Protein AF-A0A7C4XF31-F1 (afdb_monomer)

Secondary structure (DSSP, 8-state):
-------------HHHHHHHHHHHHHHHHHHHHHHHHHHSS----PPPPEEE-PPEEETTEEEEEEEEESS-EEGGGEEEEEEETTEE---EEPPPTT-EEEEEEETTEEEEEEEE-SS-SSEE-TT-EEEEE-PPTT-EEEEEEEETTS-EEEEEEEE--

Structure (mmCIF, N/CA/C/O backbone):
data_AF-A0A7C4XF31-F1
#
_entry.id   AF-A0A7C4XF31-F1
#
loop_
_atom_site.group_PDB
_atom_site.id
_atom_site.type_symbol
_atom_site.label_atom_id
_atom_site.label_alt_id
_atom_site.label_comp_id
_atom_site.label_asym_id
_atom_site.label_entity_id
_atom_site.label_seq_id
_atom_site.pdbx_PDB_ins_code
_atom_site.Cartn_x
_atom_site.Cartn_y
_atom_site.Cartn_z
_atom_site.occupancy
_atom_site.B_iso_or_equiv
_atom_site.auth_seq_id
_atom_site.auth_comp_id
_atom_site.auth_asym_id
_atom_site.auth_atom_id
_atom_site.pdbx_PDB_model_num
ATOM 1 N N . MET A 1 1 ? 56.746 5.040 -69.946 1.00 48.66 1 MET A N 1
ATOM 2 C CA . MET A 1 1 ? 57.187 5.364 -68.569 1.00 48.66 1 MET A CA 1
ATOM 3 C C . MET A 1 1 ? 55.941 5.420 -67.699 1.00 48.66 1 MET A C 1
ATOM 5 O O . MET A 1 1 ? 54.988 6.068 -68.107 1.00 48.66 1 MET A O 1
ATOM 9 N N . LYS A 1 2 ? 55.878 4.655 -66.605 1.00 51.78 2 LYS A N 1
ATOM 10 C CA . LYS A 1 2 ? 54.658 4.466 -65.804 1.00 51.78 2 LYS A CA 1
ATOM 11 C C . LYS A 1 2 ? 54.882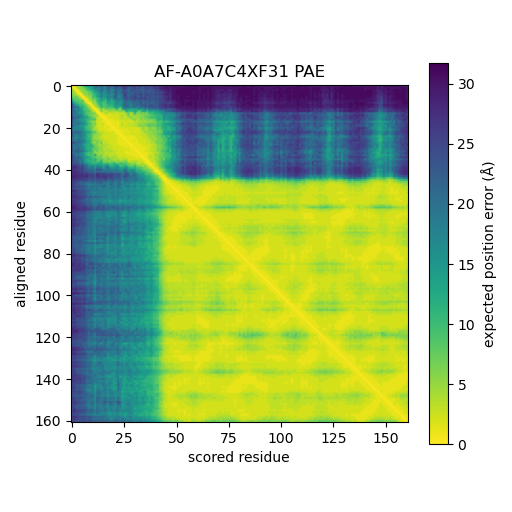 5.099 -64.431 1.00 51.78 2 LYS A C 1
ATOM 13 O O . LYS A 1 2 ? 55.737 4.634 -63.686 1.00 51.78 2 LYS A O 1
ATOM 18 N N . THR A 1 3 ? 54.174 6.190 -64.148 1.00 63.28 3 THR A N 1
ATOM 19 C CA . THR A 1 3 ? 54.272 6.922 -62.879 1.00 63.28 3 THR A CA 1
ATOM 20 C C . THR A 1 3 ? 53.606 6.114 -61.774 1.00 63.28 3 THR A C 1
ATOM 22 O O . THR A 1 3 ? 52.420 5.799 -61.852 1.00 63.28 3 THR A O 1
ATOM 25 N N . ILE A 1 4 ? 54.384 5.769 -60.753 1.00 67.62 4 ILE A N 1
ATOM 26 C CA . ILE A 1 4 ? 53.920 5.087 -59.547 1.00 67.62 4 ILE A CA 1
ATOM 27 C C . ILE A 1 4 ? 53.556 6.182 -58.539 1.00 67.62 4 ILE A C 1
ATOM 29 O O . ILE A 1 4 ? 54.440 6.841 -57.998 1.00 67.62 4 ILE A O 1
ATOM 33 N N . ILE A 1 5 ? 52.262 6.429 -58.331 1.00 67.81 5 ILE A N 1
ATOM 34 C CA . ILE A 1 5 ? 51.779 7.350 -57.294 1.00 67.81 5 ILE A CA 1
ATOM 35 C C . ILE A 1 5 ? 51.879 6.604 -55.958 1.00 67.81 5 ILE A C 1
ATOM 37 O O . ILE A 1 5 ? 51.146 5.640 -55.737 1.00 67.81 5 ILE A O 1
ATOM 41 N N . ARG A 1 6 ? 52.799 7.009 -55.076 1.00 63.38 6 ARG A N 1
ATOM 42 C CA . ARG A 1 6 ? 52.822 6.526 -53.688 1.00 63.38 6 ARG A CA 1
ATOM 43 C C . ARG A 1 6 ? 51.738 7.294 -52.931 1.00 63.38 6 ARG A C 1
ATOM 45 O O . ARG A 1 6 ? 51.781 8.517 -52.886 1.00 63.38 6 ARG A O 1
ATOM 52 N N . LYS A 1 7 ? 50.736 6.585 -52.411 1.00 63.34 7 LYS A N 1
ATOM 53 C CA . LYS A 1 7 ? 49.827 7.130 -51.399 1.00 63.34 7 LYS A CA 1
ATOM 54 C C . LYS A 1 7 ? 50.602 7.135 -50.087 1.00 63.34 7 LYS A C 1
ATOM 56 O O . LYS A 1 7 ? 50.976 6.062 -49.620 1.00 63.34 7 LYS A O 1
ATOM 61 N N . ASP A 1 8 ? 50.862 8.312 -49.539 1.00 60.66 8 ASP A N 1
ATOM 62 C CA . ASP A 1 8 ? 51.367 8.444 -48.178 1.00 60.66 8 ASP A CA 1
ATOM 63 C C . ASP A 1 8 ? 50.252 7.996 -47.223 1.00 60.66 8 ASP A C 1
ATOM 65 O O . ASP A 1 8 ? 49.285 8.713 -46.973 1.00 60.66 8 ASP A O 1
ATOM 69 N N . GLU A 1 9 ? 50.334 6.750 -46.762 1.00 65.44 9 GLU A N 1
ATOM 70 C CA . GLU A 1 9 ? 49.600 6.296 -45.585 1.00 65.44 9 GLU A CA 1
ATOM 71 C C . GLU A 1 9 ? 50.244 7.005 -44.390 1.00 65.44 9 GLU A C 1
ATOM 73 O O . GLU A 1 9 ? 51.333 6.637 -43.945 1.00 65.44 9 GLU A O 1
ATOM 78 N N . GLU A 1 10 ? 49.623 8.093 -43.932 1.00 64.00 10 GLU A N 1
ATOM 79 C CA . GLU A 1 10 ? 50.023 8.792 -42.713 1.00 64.00 10 GLU A CA 1
ATOM 80 C C . GLU A 1 10 ? 49.965 7.790 -41.553 1.00 64.00 10 GLU A C 1
ATOM 82 O O . GLU A 1 10 ? 48.897 7.406 -41.072 1.00 64.00 10 GLU A O 1
ATOM 87 N N . ALA A 1 11 ? 51.134 7.297 -41.145 1.00 62.31 11 ALA A N 1
ATOM 88 C CA . ALA A 1 11 ? 51.254 6.355 -40.051 1.00 62.31 11 ALA A CA 1
ATOM 89 C C . ALA A 1 11 ? 50.830 7.057 -38.759 1.00 62.31 11 ALA A C 1
ATOM 91 O O . ALA A 1 11 ? 51.559 7.880 -38.201 1.00 62.31 11 ALA A O 1
ATOM 92 N N . VAL A 1 12 ? 49.631 6.733 -38.279 1.00 68.06 12 VAL A N 1
ATOM 93 C CA . VAL A 1 12 ? 49.161 7.173 -36.968 1.00 68.06 12 VAL A CA 1
ATOM 94 C C . VAL A 1 12 ? 50.154 6.645 -35.931 1.00 68.06 12 VAL A C 1
ATOM 96 O O . VAL A 1 12 ? 50.384 5.439 -35.845 1.00 68.06 12 VAL A O 1
ATOM 99 N N . SER A 1 13 ? 50.787 7.542 -35.169 1.00 83.19 13 SER A N 1
ATOM 100 C CA . SER A 1 13 ? 51.752 7.154 -34.133 1.00 83.19 13 SER A CA 1
ATOM 101 C C .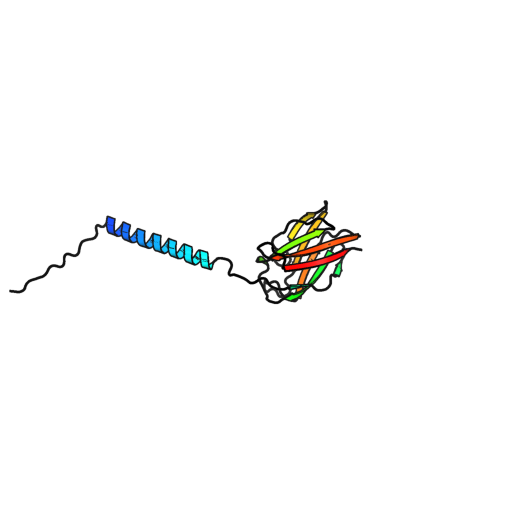 SER A 1 13 ? 51.124 6.121 -33.184 1.00 83.19 13 SER A C 1
ATOM 103 O O . SER A 1 13 ? 49.970 6.316 -32.790 1.00 83.19 13 SER A O 1
ATOM 105 N N . PRO A 1 14 ? 51.849 5.064 -32.760 1.00 83.25 14 PRO A N 1
ATOM 106 C CA . PRO A 1 14 ? 51.315 4.033 -31.866 1.00 83.25 14 PRO A CA 1
ATOM 107 C C . PRO A 1 14 ? 50.649 4.588 -30.599 1.00 83.25 14 PRO A C 1
ATOM 109 O O . PRO A 1 14 ? 49.679 4.023 -30.107 1.00 83.25 14 PRO A O 1
ATOM 112 N N . VAL A 1 15 ? 51.136 5.724 -30.093 1.00 88.50 15 VAL A N 1
ATOM 113 C CA . VAL A 1 15 ? 50.566 6.412 -28.923 1.00 88.50 15 VAL A CA 1
ATOM 114 C C . VAL A 1 15 ? 49.304 7.202 -29.279 1.00 88.50 15 VAL A C 1
ATOM 116 O O . VAL A 1 15 ? 48.358 7.257 -28.501 1.00 88.50 15 VAL A O 1
ATOM 119 N N . ILE A 1 16 ? 49.254 7.811 -30.463 1.00 87.94 16 ILE A N 1
ATOM 120 C CA . ILE A 1 16 ? 48.074 8.566 -30.906 1.00 87.94 16 ILE A CA 1
ATOM 121 C C . ILE A 1 16 ? 46.928 7.597 -31.219 1.00 87.94 16 ILE A C 1
ATOM 123 O O . ILE A 1 16 ? 45.782 7.857 -30.859 1.00 87.94 16 ILE A O 1
ATOM 127 N N . ALA A 1 17 ? 47.240 6.442 -31.809 1.00 86.44 17 ALA A N 1
ATOM 128 C CA . ALA A 1 17 ? 46.265 5.398 -32.097 1.00 86.44 17 ALA A CA 1
ATOM 129 C C . ALA A 1 17 ? 45.559 4.892 -30.827 1.00 86.44 17 ALA A C 1
ATOM 131 O O . ALA A 1 17 ? 44.337 4.733 -30.819 1.00 86.44 17 ALA A O 1
ATOM 132 N N . THR A 1 18 ? 46.300 4.692 -29.732 1.00 90.00 18 THR A N 1
ATOM 133 C CA . THR A 1 18 ? 45.708 4.235 -28.467 1.00 90.00 18 THR A CA 1
ATOM 134 C C . THR A 1 18 ? 44.853 5.310 -27.809 1.00 90.00 18 THR A C 1
ATOM 136 O O . THR A 1 18 ? 43.760 4.999 -27.343 1.00 90.00 18 THR A O 1
ATOM 139 N N . ILE A 1 19 ? 45.279 6.576 -27.831 1.00 89.56 19 ILE A N 1
ATOM 140 C CA . ILE A 1 19 ? 44.473 7.690 -27.307 1.00 89.56 19 ILE A CA 1
ATOM 141 C C . ILE A 1 19 ? 43.148 7.802 -28.068 1.00 89.56 19 ILE A C 1
ATOM 143 O O . ILE A 1 19 ? 42.099 7.927 -27.440 1.00 89.56 19 ILE A O 1
ATOM 147 N N . LEU A 1 20 ? 43.169 7.707 -29.402 1.00 88.00 20 LEU A N 1
ATOM 148 C CA . LEU A 1 20 ? 41.959 7.779 -30.227 1.00 88.00 20 LEU A CA 1
ATOM 149 C C . LEU A 1 20 ? 41.012 6.598 -29.978 1.00 88.00 20 LEU A C 1
ATOM 151 O O . LEU A 1 20 ? 39.805 6.796 -29.838 1.00 88.00 20 LEU A O 1
ATOM 155 N N . MET A 1 21 ? 41.550 5.382 -29.865 1.00 89.31 21 MET A N 1
ATOM 156 C CA . MET A 1 21 ? 40.756 4.192 -29.556 1.00 89.31 21 MET A CA 1
ATOM 157 C C . MET A 1 21 ? 40.082 4.313 -28.185 1.00 89.31 21 MET A C 1
ATOM 159 O O . MET A 1 21 ? 38.873 4.104 -28.061 1.00 89.31 21 MET A O 1
ATOM 163 N N . VAL A 1 22 ? 40.849 4.703 -27.163 1.00 92.31 22 VAL A N 1
ATOM 164 C CA . VAL A 1 22 ? 40.332 4.870 -25.802 1.00 92.31 22 VAL A CA 1
ATOM 165 C C . VAL A 1 22 ? 39.290 5.985 -25.766 1.00 92.31 22 VAL A C 1
ATOM 167 O O . VAL A 1 22 ? 38.204 5.776 -25.232 1.00 92.31 22 VAL A O 1
ATOM 170 N N . ALA A 1 23 ? 39.555 7.126 -26.404 1.00 92.12 23 ALA A N 1
ATOM 171 C CA . ALA A 1 23 ? 38.629 8.252 -26.438 1.00 92.12 23 ALA A CA 1
ATOM 172 C C . ALA A 1 23 ? 37.250 7.864 -26.997 1.00 92.12 23 ALA A C 1
ATOM 174 O O . ALA A 1 23 ? 36.233 8.170 -26.376 1.00 92.12 23 ALA A O 1
ATOM 175 N N . ILE A 1 24 ? 37.200 7.133 -28.116 1.00 91.75 24 ILE A N 1
ATOM 176 C CA . ILE A 1 24 ? 35.926 6.691 -28.703 1.00 91.75 24 ILE A CA 1
ATOM 177 C C . ILE A 1 24 ? 35.201 5.725 -27.761 1.00 91.75 24 ILE A C 1
ATOM 179 O O . ILE A 1 24 ? 34.009 5.893 -27.513 1.00 91.75 24 ILE A O 1
ATOM 183 N N . THR A 1 25 ? 35.902 4.737 -27.198 1.00 94.12 25 THR A N 1
ATOM 184 C CA . THR A 1 25 ? 35.269 3.760 -26.293 1.00 94.12 25 THR A CA 1
ATOM 185 C C . THR A 1 25 ? 34.708 4.398 -25.023 1.00 94.12 25 THR A C 1
ATOM 187 O O . THR A 1 25 ? 33.617 4.027 -24.598 1.00 94.12 25 THR A O 1
ATOM 190 N N . VAL A 1 26 ? 35.391 5.397 -24.454 1.00 92.94 26 VAL A N 1
ATOM 191 C CA . VAL A 1 26 ? 34.913 6.132 -23.274 1.00 92.94 26 VAL A CA 1
ATOM 192 C C . VAL A 1 26 ? 33.651 6.927 -23.603 1.00 92.94 26 VAL A C 1
ATOM 194 O O . VAL A 1 26 ? 32.688 6.888 -22.840 1.00 92.94 26 VAL A O 1
ATOM 197 N N . VAL A 1 27 ? 33.619 7.602 -24.757 1.00 94.06 27 VAL A N 1
ATOM 198 C CA . VAL A 1 27 ? 32.432 8.346 -25.204 1.00 94.06 27 VAL A CA 1
ATOM 199 C C . VAL A 1 27 ? 31.262 7.399 -25.459 1.00 94.06 27 VAL A C 1
ATOM 201 O O . VAL A 1 27 ? 30.165 7.648 -24.967 1.00 94.06 27 VAL A O 1
ATOM 204 N N . LEU A 1 28 ? 31.482 6.290 -26.171 1.00 94.06 28 LEU A N 1
ATOM 205 C CA . LEU A 1 28 ? 30.435 5.300 -26.434 1.00 94.06 28 LEU A CA 1
ATOM 206 C C . LEU A 1 28 ? 29.892 4.690 -25.138 1.00 94.06 28 LEU A C 1
ATOM 208 O O . LEU A 1 28 ? 28.677 4.585 -24.982 1.00 94.06 28 LEU A O 1
ATOM 212 N N . ALA A 1 29 ?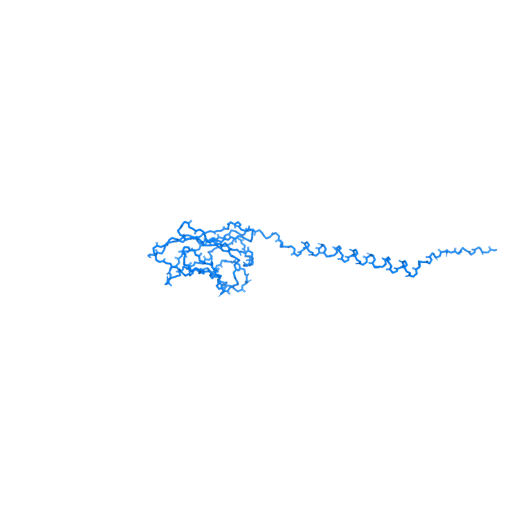 30.766 4.347 -24.189 1.00 92.88 29 ALA A N 1
ATOM 213 C CA . ALA A 1 29 ? 30.357 3.839 -22.884 1.00 92.88 29 ALA A CA 1
ATOM 214 C C . ALA A 1 29 ? 29.532 4.874 -22.099 1.00 92.88 29 ALA A C 1
ATOM 216 O O . ALA A 1 29 ? 28.501 4.524 -21.528 1.00 92.88 29 ALA A O 1
ATOM 217 N N . ALA A 1 30 ? 29.931 6.150 -22.115 1.00 91.12 30 ALA A N 1
ATOM 218 C CA . ALA A 1 30 ? 29.196 7.225 -21.452 1.00 91.12 30 ALA A CA 1
ATOM 219 C C . ALA A 1 30 ? 27.818 7.476 -22.089 1.00 91.12 30 ALA A C 1
ATOM 221 O O . ALA A 1 30 ? 26.823 7.601 -21.378 1.00 91.12 30 ALA A O 1
ATOM 222 N N . VAL A 1 31 ? 27.731 7.505 -23.422 1.00 91.50 31 VAL A N 1
ATOM 223 C CA . VAL A 1 31 ? 26.461 7.690 -24.142 1.00 91.50 31 VAL A CA 1
ATOM 224 C C . VAL A 1 31 ? 25.515 6.520 -23.883 1.00 91.50 31 VAL A C 1
ATOM 226 O O . VAL A 1 31 ? 24.350 6.742 -23.554 1.00 91.50 31 VAL A O 1
ATOM 229 N N . LEU A 1 32 ? 26.014 5.281 -23.961 1.00 86.75 32 LEU A N 1
ATOM 230 C CA . LEU A 1 32 ? 25.226 4.096 -23.622 1.00 86.75 32 LEU A CA 1
ATOM 231 C C . LEU A 1 32 ? 24.754 4.131 -22.166 1.00 86.75 32 LEU A C 1
ATOM 233 O O . LEU A 1 32 ? 23.593 3.826 -21.907 1.00 86.75 32 LEU A O 1
ATOM 237 N N . TYR A 1 33 ? 25.601 4.558 -21.225 1.00 86.06 33 TYR A N 1
ATOM 238 C CA . TYR A 1 33 ? 25.210 4.715 -19.824 1.00 86.06 33 TYR A CA 1
ATOM 239 C C . TYR A 1 33 ? 24.064 5.721 -19.656 1.00 86.06 33 TYR A C 1
ATOM 241 O O . TYR A 1 33 ? 23.099 5.425 -18.955 1.00 86.06 33 TYR A O 1
ATOM 249 N N . VAL A 1 34 ? 24.118 6.876 -20.327 1.00 83.19 34 VAL A N 1
ATOM 250 C CA . VAL A 1 34 ? 23.048 7.890 -20.271 1.00 83.19 34 VAL A CA 1
ATOM 251 C C . VAL A 1 34 ? 21.751 7.368 -20.894 1.00 83.19 34 VAL A C 1
ATOM 253 O O . VAL A 1 34 ? 20.681 7.539 -20.313 1.00 83.19 34 VAL A O 1
ATOM 256 N N . MET A 1 35 ? 21.832 6.683 -22.037 1.00 82.12 35 MET A N 1
ATOM 257 C CA . MET A 1 35 ? 20.659 6.109 -22.706 1.00 82.12 35 MET A CA 1
ATOM 258 C C . MET A 1 35 ? 20.001 5.000 -21.876 1.00 82.12 35 MET A C 1
ATOM 260 O O . MET A 1 35 ? 18.783 4.996 -21.709 1.00 82.12 35 MET A O 1
ATOM 264 N N . VAL A 1 36 ? 20.794 4.086 -21.308 1.00 75.56 36 VAL A N 1
ATOM 265 C CA . VAL A 1 36 ? 20.286 3.008 -20.447 1.00 75.56 36 VAL A CA 1
ATOM 266 C C . VAL A 1 36 ? 19.741 3.575 -19.138 1.00 75.56 36 VAL A C 1
ATOM 268 O O . VAL A 1 36 ? 18.678 3.156 -18.700 1.00 75.56 36 VAL A O 1
ATOM 271 N N . SER A 1 37 ? 20.391 4.578 -18.547 1.00 71.81 37 SER A N 1
ATOM 272 C CA . SER A 1 37 ? 19.890 5.225 -17.325 1.00 71.81 37 SER A CA 1
ATOM 273 C C . SER A 1 37 ? 18.547 5.930 -17.547 1.00 71.81 37 SER A C 1
ATOM 275 O O . SER A 1 37 ? 17.701 5.920 -16.658 1.00 71.81 37 SER A O 1
ATOM 277 N N . GLY A 1 38 ? 18.321 6.496 -18.738 1.00 62.53 38 GLY A N 1
ATOM 278 C CA . GLY A 1 38 ? 17.027 7.063 -19.128 1.00 62.53 38 GLY A CA 1
ATOM 279 C C . GLY A 1 38 ? 15.935 6.009 -19.348 1.00 62.53 38 GLY A C 1
ATOM 280 O O . GLY A 1 38 ? 14.782 6.253 -19.006 1.00 62.53 38 GLY A O 1
ATOM 281 N N . LEU A 1 39 ? 16.293 4.828 -19.864 1.00 60.16 39 LEU A N 1
ATOM 282 C CA . LEU A 1 39 ? 15.369 3.702 -20.063 1.00 60.16 39 LEU A CA 1
ATOM 283 C C . LEU A 1 39 ? 15.036 2.958 -18.758 1.00 60.16 39 LEU A C 1
ATOM 285 O O . LEU A 1 39 ? 13.948 2.408 -18.624 1.00 60.16 39 LEU A O 1
ATOM 289 N N . 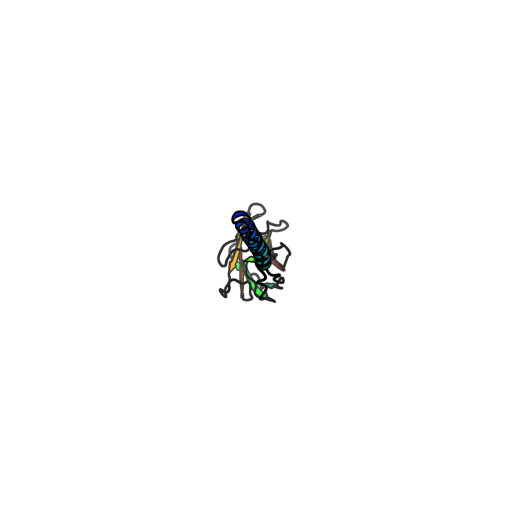LEU A 1 40 ? 15.965 2.946 -17.801 1.00 56.22 40 LEU A N 1
ATOM 290 C CA . LEU A 1 40 ? 15.776 2.386 -16.459 1.00 56.22 40 LEU A CA 1
ATOM 291 C C . LEU A 1 40 ? 15.096 3.364 -15.488 1.00 56.22 40 LEU A C 1
ATOM 293 O O . LEU A 1 40 ? 14.841 3.005 -14.337 1.00 56.22 40 LEU A O 1
ATOM 297 N N . GLY A 1 41 ? 14.792 4.590 -15.927 1.00 55.81 41 GLY A N 1
ATOM 298 C CA . GLY A 1 41 ? 13.876 5.460 -15.199 1.00 55.81 41 GLY A CA 1
ATOM 299 C C . GLY A 1 41 ? 12.511 4.775 -15.082 1.00 55.81 41 GLY A C 1
ATOM 300 O O . GLY A 1 41 ? 12.120 4.069 -16.013 1.00 55.81 41 GLY A O 1
ATOM 301 N N . PRO A 1 42 ? 11.776 4.932 -13.964 1.00 55.34 42 PRO A N 1
ATOM 302 C CA . PRO A 1 42 ? 10.444 4.360 -13.849 1.00 55.34 42 PRO A CA 1
ATOM 303 C C . PRO A 1 42 ? 9.616 4.884 -15.020 1.00 55.34 42 PRO A C 1
ATOM 305 O O . PRO A 1 42 ? 9.313 6.077 -15.086 1.00 55.34 42 PRO A O 1
ATOM 308 N N . GLY A 1 43 ? 9.305 3.998 -15.974 1.00 56.19 43 GLY A N 1
ATOM 309 C CA . GLY A 1 43 ? 8.382 4.299 -17.057 1.00 56.19 43 GLY A CA 1
ATOM 310 C C . GLY A 1 43 ? 7.151 4.947 -16.444 1.00 56.19 43 GLY A C 1
ATOM 311 O O . GLY A 1 43 ? 6.731 4.537 -15.358 1.00 56.19 43 GLY A O 1
ATOM 312 N N . THR A 1 44 ? 6.646 6.004 -17.082 1.00 56.09 44 THR A N 1
ATOM 313 C CA . THR A 1 44 ? 5.533 6.831 -16.602 1.00 56.09 44 THR A CA 1
ATOM 314 C C . THR A 1 44 ? 4.285 5.970 -16.435 1.00 56.09 44 THR A C 1
ATOM 316 O O . THR A 1 44 ? 3.414 5.921 -17.299 1.00 56.09 44 THR A O 1
ATOM 319 N N . THR A 1 45 ? 4.230 5.234 -15.333 1.00 69.19 45 THR A N 1
ATOM 320 C CA . THR A 1 45 ? 3.103 4.402 -14.969 1.00 69.19 45 THR A CA 1
ATOM 321 C C . THR A 1 45 ? 2.048 5.384 -14.510 1.00 69.19 45 THR A C 1
ATOM 323 O O . THR A 1 45 ? 2.256 6.146 -13.563 1.00 69.19 45 THR A O 1
ATOM 326 N N . THR A 1 46 ? 0.949 5.444 -15.248 1.00 82.62 46 THR A N 1
ATOM 327 C CA . THR A 1 46 ? -0.200 6.265 -14.887 1.00 82.62 46 THR A CA 1
ATOM 328 C C . THR A 1 46 ? -0.764 5.788 -13.555 1.00 82.62 46 THR A C 1
ATOM 330 O O . THR A 1 46 ? -0.773 4.590 -13.267 1.00 82.62 46 THR A O 1
ATOM 333 N N . LYS A 1 47 ? -1.205 6.733 -12.720 1.00 90.94 47 LYS A N 1
ATOM 334 C CA . LYS A 1 47 ? -1.793 6.415 -11.415 1.00 90.94 47 LYS A CA 1
ATOM 335 C C . LYS A 1 47 ? -3.134 5.711 -11.644 1.00 90.94 47 LYS A C 1
ATOM 337 O O . LYS A 1 47 ? -3.976 6.286 -12.336 1.00 90.94 47 LYS A O 1
ATOM 342 N N . PRO A 1 48 ? -3.354 4.516 -11.079 1.00 92.88 48 PRO A N 1
ATOM 343 C CA . PRO A 1 48 ? -4.648 3.863 -11.170 1.00 92.88 48 PRO A CA 1
ATOM 344 C C . PRO A 1 48 ? -5.694 4.588 -10.334 1.00 92.88 48 PRO A C 1
ATOM 346 O O . PRO A 1 48 ? -5.399 5.138 -9.275 1.00 92.88 48 PRO A O 1
ATOM 349 N N . VAL A 1 49 ? -6.942 4.487 -10.773 1.00 94.69 49 VAL A N 1
ATOM 350 C CA . VAL A 1 49 ? -8.122 4.667 -9.930 1.00 94.69 49 VAL A CA 1
ATOM 351 C C . VAL A 1 49 ? -8.412 3.343 -9.226 1.00 94.69 49 VAL A C 1
ATOM 353 O O . VAL A 1 49 ? -8.483 2.309 -9.889 1.00 94.69 49 VAL A O 1
ATOM 356 N N . ILE A 1 50 ? -8.570 3.380 -7.901 1.00 96.69 50 ILE A N 1
ATOM 357 C CA . ILE A 1 50 ? -8.827 2.213 -7.044 1.00 96.69 50 ILE A CA 1
ATOM 358 C C . ILE A 1 50 ? -10.095 2.459 -6.231 1.00 96.69 50 ILE A C 1
ATOM 360 O O . ILE A 1 50 ? -10.285 3.552 -5.699 1.00 96.69 50 ILE A O 1
ATOM 364 N N . THR A 1 51 ? -10.925 1.431 -6.076 1.00 97.19 51 THR A N 1
ATOM 365 C CA . THR A 1 51 ? -12.116 1.458 -5.218 1.00 97.19 51 THR A CA 1
ATOM 366 C C . THR A 1 51 ? -11.973 0.440 -4.093 1.00 97.19 51 THR A C 1
ATOM 368 O O . THR A 1 51 ? -11.704 -0.731 -4.344 1.00 97.19 51 THR A O 1
ATOM 371 N N . PHE A 1 52 ? -12.188 0.860 -2.844 1.00 97.94 52 PHE A N 1
ATOM 372 C CA . PHE A 1 52 ? -12.178 -0.042 -1.689 1.00 97.94 52 PHE A CA 1
ATOM 373 C C . PHE A 1 52 ? -13.573 -0.564 -1.348 1.00 97.94 52 PHE A C 1
ATOM 375 O O . PHE A 1 52 ? -14.551 0.187 -1.331 1.00 97.94 52 PHE A O 1
ATOM 382 N N . GLY A 1 53 ? -13.634 -1.839 -0.975 1.00 97.44 53 GLY A N 1
ATOM 383 C CA . GLY A 1 53 ? -14.823 -2.495 -0.447 1.00 97.44 53 GLY A CA 1
ATOM 384 C C . GLY A 1 53 ? -15.194 -2.050 0.970 1.00 97.44 53 GLY A C 1
ATOM 385 O O . GLY A 1 53 ? -14.695 -1.053 1.507 1.00 97.44 53 GLY A O 1
ATOM 386 N N . ALA A 1 54 ? -16.122 -2.784 1.581 1.00 97.25 54 ALA A N 1
ATOM 387 C CA . ALA A 1 54 ? -16.536 -2.564 2.964 1.00 97.25 54 ALA A CA 1
ATOM 388 C C . ALA A 1 54 ? -15.422 -2.943 3.955 1.00 97.25 54 ALA A C 1
ATOM 390 O O . ALA A 1 54 ? -14.617 -3.834 3.687 1.00 97.25 54 ALA A O 1
ATOM 391 N N . VAL A 1 55 ? -15.397 -2.266 5.106 1.00 98.19 55 VAL A N 1
ATOM 392 C CA . VAL A 1 55 ? -14.470 -2.582 6.199 1.00 98.19 55 VAL A CA 1
ATOM 393 C C . VAL A 1 55 ? -15.100 -3.633 7.101 1.00 98.19 55 VAL A C 1
ATOM 395 O O . VAL A 1 55 ? -16.210 -3.447 7.593 1.00 98.19 55 VAL A O 1
ATOM 398 N N . THR A 1 56 ? -14.366 -4.712 7.343 1.00 97.94 56 THR A N 1
ATOM 399 C CA . THR A 1 56 ? -14.686 -5.729 8.345 1.00 97.94 56 THR A CA 1
ATOM 400 C C . THR A 1 56 ? -13.775 -5.527 9.546 1.00 97.94 56 THR A C 1
ATOM 402 O O . THR A 1 56 ? -12.551 -5.562 9.411 1.00 97.94 56 THR A O 1
ATOM 405 N N . LEU A 1 57 ? -14.364 -5.295 10.718 1.00 97.56 57 LEU A N 1
ATOM 406 C CA . LEU A 1 57 ? -13.621 -5.129 11.964 1.00 97.56 57 LEU A CA 1
ATOM 407 C C . LEU A 1 57 ? -13.406 -6.489 12.636 1.00 97.56 57 LEU A C 1
ATOM 409 O O . LEU A 1 57 ? -14.337 -7.282 12.762 1.00 97.56 57 LEU A O 1
ATOM 413 N N . GLY A 1 58 ? -12.175 -6.738 13.069 1.00 94.06 58 GLY A N 1
ATOM 414 C CA . GLY A 1 58 ? -11.782 -7.858 13.916 1.00 94.06 58 GLY A CA 1
ATOM 415 C C . GLY A 1 58 ? -11.269 -7.375 15.272 1.00 94.06 58 GLY A C 1
ATOM 416 O O . GLY A 1 58 ? -11.338 -6.191 15.607 1.00 94.06 58 GLY A O 1
ATOM 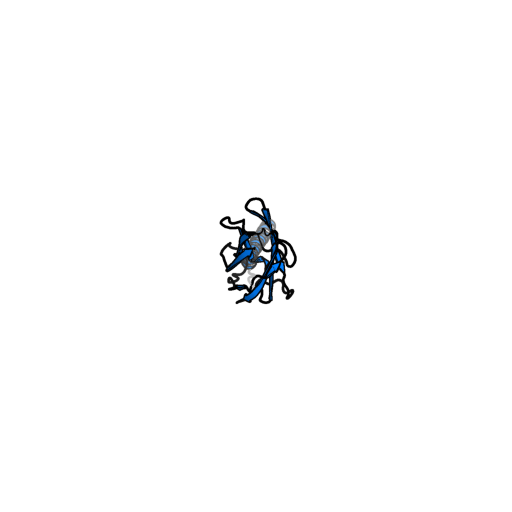417 N N . SER A 1 59 ? -10.719 -8.290 16.068 1.00 92.38 59 SER A N 1
ATOM 418 C CA . SER A 1 59 ? -10.108 -7.968 17.361 1.00 92.38 59 SER A CA 1
ATOM 419 C C . SER A 1 59 ? -8.825 -7.143 17.178 1.00 92.38 59 SER A C 1
ATOM 421 O O . SER A 1 59 ? -7.743 -7.704 17.006 1.00 92.38 59 SER A O 1
ATOM 423 N N . GLY A 1 60 ? -8.949 -5.811 17.194 1.00 94.38 60 GLY A N 1
ATOM 424 C CA . GLY A 1 60 ? -7.829 -4.877 17.012 1.00 94.38 60 GLY A CA 1
ATOM 425 C C . GLY A 1 60 ? -7.364 -4.721 15.559 1.00 94.38 60 GLY A C 1
ATOM 426 O O . GLY A 1 60 ? -6.272 -4.198 15.319 1.00 94.38 60 GLY A O 1
ATOM 427 N N . THR A 1 61 ? -8.170 -5.176 14.592 1.00 97.38 61 THR A N 1
ATOM 428 C CA . THR A 1 61 ? -7.854 -5.120 13.159 1.00 97.38 61 THR A CA 1
ATOM 429 C C . THR A 1 61 ? -9.030 -4.626 12.317 1.00 97.38 61 THR A C 1
ATOM 431 O O . THR A 1 61 ? -10.190 -4.771 12.696 1.00 97.38 61 THR A O 1
ATOM 434 N N . ALA A 1 62 ? -8.738 -4.044 11.157 1.00 98.12 62 ALA A N 1
ATOM 435 C CA . ALA A 1 62 ? -9.716 -3.690 10.134 1.00 98.12 62 ALA A CA 1
ATOM 436 C C . ALA A 1 62 ? -9.235 -4.213 8.785 1.00 98.12 62 ALA A C 1
ATOM 438 O O . ALA A 1 62 ? -8.128 -3.889 8.363 1.00 98.12 62 ALA A O 1
ATOM 439 N N . THR A 1 63 ? -10.068 -5.006 8.116 1.00 98.12 63 THR A N 1
ATOM 440 C CA . THR A 1 63 ? -9.751 -5.615 6.820 1.00 98.12 63 THR A CA 1
ATOM 441 C C . THR A 1 63 ? -10.724 -5.122 5.763 1.00 98.12 63 THR A C 1
ATOM 443 O O . THR A 1 63 ? -11.928 -5.058 6.009 1.00 98.12 63 THR A O 1
ATOM 446 N N . PHE A 1 64 ? -10.222 -4.775 4.584 1.00 98.25 64 PHE A N 1
ATOM 447 C CA . PHE A 1 64 ? -11.041 -4.406 3.433 1.00 98.25 64 PHE A CA 1
ATOM 448 C C . PHE A 1 64 ? -10.350 -4.823 2.136 1.00 98.25 64 PHE A C 1
ATOM 450 O O . PHE A 1 64 ? -9.127 -4.747 2.010 1.00 98.25 64 PHE A O 1
ATOM 457 N N . ALA A 1 65 ? -11.155 -5.257 1.169 1.00 97.69 65 ALA A N 1
ATOM 458 C CA . ALA A 1 65 ? -10.680 -5.641 -0.152 1.00 97.69 65 ALA A CA 1
ATOM 459 C C . ALA A 1 65 ? -10.625 -4.442 -1.106 1.00 97.69 65 ALA A C 1
ATOM 461 O O . ALA A 1 65 ? -11.335 -3.444 -0.934 1.00 97.69 65 ALA A O 1
ATOM 462 N N . ILE A 1 66 ? -9.823 -4.573 -2.151 1.00 97.56 66 ILE A N 1
ATOM 463 C CA . ILE A 1 66 ? -9.888 -3.745 -3.345 1.00 97.56 66 ILE A CA 1
ATOM 464 C C . ILE A 1 66 ? -11.032 -4.283 -4.198 1.00 97.56 66 ILE A C 1
ATOM 466 O O . ILE A 1 66 ? -10.983 -5.408 -4.685 1.00 97.56 66 ILE A O 1
ATOM 470 N N . ALA A 1 67 ? -12.093 -3.493 -4.328 1.00 97.00 67 ALA A N 1
ATOM 471 C CA . ALA A 1 67 ? -13.286 -3.879 -5.069 1.00 97.00 67 ALA A CA 1
ATOM 472 C C . ALA A 1 67 ? -13.074 -3.771 -6.582 1.00 97.00 67 ALA A C 1
ATOM 474 O O . ALA A 1 67 ? -13.579 -4.606 -7.323 1.00 97.00 67 ALA A O 1
ATOM 475 N N . ASP A 1 68 ? -12.348 -2.742 -7.026 1.00 96.19 68 ASP A N 1
ATOM 476 C CA . ASP A 1 68 ? -12.078 -2.514 -8.443 1.00 96.19 68 ASP A CA 1
ATOM 477 C C . ASP A 1 68 ? -10.819 -1.661 -8.652 1.00 96.19 68 ASP A C 1
ATOM 479 O O . ASP A 1 68 ? -10.448 -0.858 -7.785 1.00 96.19 68 ASP A O 1
ATOM 483 N N . THR A 1 69 ? -10.186 -1.809 -9.817 1.00 95.88 69 THR A N 1
ATOM 484 C CA . THR A 1 69 ? -9.066 -0.969 -10.257 1.00 95.88 69 THR A CA 1
ATOM 485 C C . THR A 1 69 ? -9.115 -0.710 -11.761 1.00 95.88 69 THR A C 1
ATOM 487 O O . THR A 1 69 ? -9.415 -1.593 -12.556 1.00 95.88 69 THR A O 1
ATOM 490 N N . SER A 1 70 ? -8.737 0.499 -12.177 1.00 94.06 70 SER A N 1
ATOM 491 C CA . SER A 1 70 ? -8.581 0.836 -13.604 1.00 94.06 70 SER A CA 1
ATOM 492 C C . SER A 1 70 ? -7.406 0.124 -14.295 1.00 94.06 70 SER A C 1
ATOM 494 O O . SER A 1 70 ? -7.406 -0.011 -15.516 1.00 94.06 70 SER A O 1
ATOM 496 N N . GLN A 1 71 ? -6.385 -0.290 -13.536 1.00 93.06 71 GLN A N 1
ATOM 497 C CA . GLN A 1 71 ? -5.209 -1.008 -14.038 1.00 93.06 71 GLN A CA 1
ATOM 498 C C . GLN A 1 71 ? -4.482 -1.715 -12.887 1.00 93.06 71 GLN A C 1
ATOM 500 O O . GLN A 1 71 ? -4.411 -1.195 -11.772 1.00 93.06 71 GLN A O 1
ATOM 505 N N . ALA A 1 72 ? -3.901 -2.876 -13.174 1.00 93.19 72 ALA A N 1
ATOM 506 C CA . ALA A 1 72 ? -3.032 -3.599 -12.254 1.00 93.19 72 ALA A CA 1
ATOM 507 C C . ALA A 1 72 ? -1.609 -3.018 -12.315 1.00 93.19 72 ALA A C 1
ATOM 509 O O . ALA A 1 72 ? -1.017 -2.916 -13.392 1.00 93.19 72 ALA A O 1
ATOM 510 N N . VAL A 1 73 ? -1.060 -2.596 -11.173 1.00 93.88 73 VAL A N 1
ATOM 511 C CA . VAL A 1 73 ? 0.294 -2.021 -11.087 1.00 93.88 73 VAL A CA 1
ATOM 512 C C . VAL A 1 73 ? 1.057 -2.629 -9.922 1.00 93.88 73 VAL A C 1
ATOM 514 O O . VAL A 1 73 ? 0.482 -2.848 -8.865 1.00 93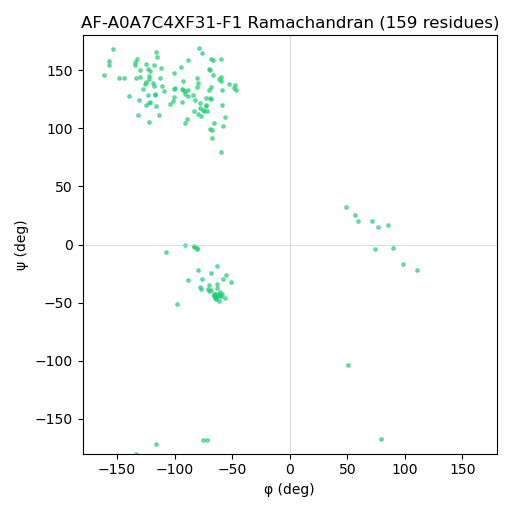.88 73 VAL A O 1
ATOM 517 N N . SER A 1 74 ? 2.366 -2.843 -10.085 1.00 94.00 74 SER A N 1
ATOM 518 C CA . SER A 1 74 ? 3.248 -3.325 -9.013 1.00 94.00 74 SER A CA 1
ATOM 519 C C . SER A 1 74 ? 3.044 -2.582 -7.687 1.00 94.00 74 SER A C 1
ATOM 521 O O . SER A 1 74 ? 3.073 -1.344 -7.659 1.00 94.00 74 SER A O 1
ATOM 523 N N . TYR A 1 75 ? 2.941 -3.335 -6.585 1.00 93.62 75 TYR A N 1
ATOM 524 C CA . TYR A 1 75 ? 2.800 -2.800 -5.222 1.00 93.62 75 TYR A CA 1
ATOM 525 C C . TYR A 1 75 ? 3.927 -1.824 -4.841 1.00 93.62 75 TYR A C 1
ATOM 527 O O . TYR A 1 75 ? 3.719 -0.907 -4.047 1.00 93.62 75 TYR A O 1
ATOM 535 N N . SER A 1 76 ? 5.106 -1.956 -5.458 1.00 94.00 76 SER A N 1
ATOM 536 C CA . SER A 1 76 ? 6.264 -1.083 -5.229 1.00 94.00 76 SER A CA 1
ATOM 537 C C . SER A 1 76 ? 6.033 0.381 -5.627 1.00 94.00 76 SER A C 1
ATOM 539 O O . SER A 1 76 ? 6.780 1.257 -5.193 1.00 94.00 76 SER A O 1
ATOM 541 N N . ASN A 1 77 ? 5.018 0.665 -6.451 1.00 94.00 77 ASN A N 1
ATOM 542 C CA . ASN A 1 77 ? 4.642 2.029 -6.832 1.00 94.00 77 ASN A CA 1
ATOM 543 C C . ASN A 1 77 ? 3.735 2.717 -5.806 1.00 94.00 77 ASN A C 1
ATOM 545 O O . ASN A 1 77 ? 3.378 3.879 -5.996 1.00 94.00 77 ASN A O 1
ATOM 549 N N . TYR A 1 78 ? 3.372 2.030 -4.723 1.00 95.75 78 TYR A N 1
ATOM 550 C CA . TYR A 1 78 ? 2.439 2.539 -3.733 1.00 95.75 78 TYR A CA 1
ATOM 551 C C . TYR A 1 78 ? 3.115 2.815 -2.396 1.00 95.75 78 TYR A C 1
ATOM 553 O O . TYR A 1 78 ? 4.100 2.196 -1.984 1.00 95.75 78 TYR A O 1
ATOM 561 N N . LYS A 1 79 ? 2.528 3.770 -1.691 1.00 97.19 79 LYS A N 1
ATOM 562 C CA . LYS A 1 79 ? 2.804 4.085 -0.299 1.00 97.19 79 LYS A CA 1
ATOM 563 C C . LYS A 1 79 ? 1.498 4.023 0.475 1.00 97.19 79 LYS A C 1
ATOM 565 O O . LYS A 1 79 ? 0.423 4.218 -0.083 1.00 97.19 79 LYS A O 1
ATOM 570 N N . VAL A 1 80 ? 1.592 3.787 1.770 1.00 97.81 80 VAL A N 1
ATOM 571 C CA . VAL A 1 80 ? 0.447 3.800 2.679 1.00 97.81 80 VAL A CA 1
ATOM 572 C C . VAL A 1 80 ? 0.677 4.815 3.780 1.00 97.81 80 VAL A C 1
ATOM 574 O O . VAL A 1 80 ? 1.808 5.020 4.222 1.00 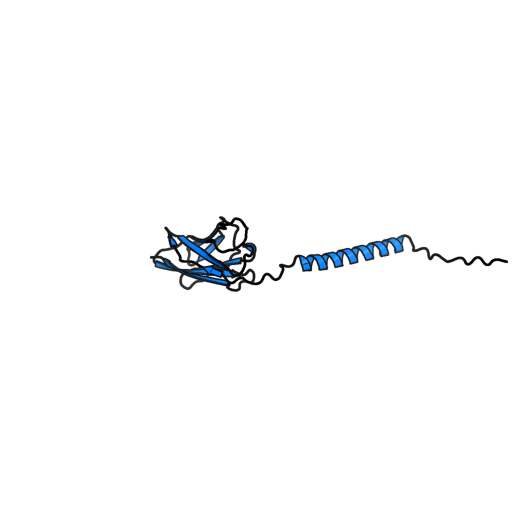97.81 80 VAL A O 1
ATOM 577 N N . ASN A 1 81 ? -0.394 5.465 4.215 1.00 97.81 81 ASN A N 1
ATOM 578 C CA . ASN A 1 81 ? -0.408 6.270 5.425 1.00 97.81 81 ASN A CA 1
ATOM 579 C C . ASN A 1 81 ? -1.662 5.952 6.243 1.00 97.81 81 ASN A C 1
ATOM 581 O O . ASN A 1 81 ? -2.662 5.464 5.719 1.00 97.81 81 ASN A O 1
ATOM 585 N N . LEU A 1 82 ? -1.597 6.232 7.537 1.00 98.06 82 LEU A N 1
ATOM 586 C CA . LEU A 1 82 ? -2.709 6.079 8.455 1.00 98.06 82 LEU A CA 1
ATOM 587 C C . LEU A 1 82 ? -2.899 7.392 9.198 1.00 98.06 82 LEU A C 1
ATOM 589 O O . LEU A 1 82 ? -1.942 7.978 9.702 1.00 98.06 82 LEU A O 1
ATOM 593 N N . LYS A 1 83 ? -4.141 7.842 9.284 1.00 98.00 83 LYS A N 1
ATOM 594 C CA . LYS A 1 83 ? -4.551 8.923 10.167 1.00 98.00 83 LYS A CA 1
ATOM 595 C C . LYS A 1 83 ? -5.399 8.340 11.286 1.00 98.00 83 LYS A C 1
ATOM 597 O O . LYS A 1 83 ? -6.320 7.565 11.030 1.00 98.00 83 LYS A O 1
ATOM 602 N N . VAL A 1 84 ? -5.078 8.730 12.513 1.00 97.75 84 VAL A N 1
ATOM 603 C CA . VAL A 1 84 ? -5.782 8.323 13.730 1.00 97.75 84 VAL A CA 1
ATOM 604 C C . VAL A 1 84 ? -6.399 9.571 14.343 1.00 97.75 84 VAL A C 1
ATOM 606 O O . VAL A 1 84 ? -5.694 10.530 14.657 1.00 97.75 84 VAL A O 1
ATOM 609 N N . ASN A 1 85 ? -7.724 9.584 14.472 1.00 96.44 85 ASN A N 1
ATOM 610 C CA . ASN A 1 85 ? -8.522 10.759 14.805 1.00 96.44 85 ASN A CA 1
ATOM 611 C C . ASN A 1 85 ? -8.178 11.946 13.884 1.00 96.44 85 ASN A C 1
ATOM 613 O O . ASN A 1 85 ? -8.566 11.981 12.715 1.00 96.44 85 ASN A O 1
ATOM 617 N N . THR A 1 86 ? -7.419 12.918 14.387 1.00 96.12 86 THR A N 1
ATOM 618 C CA . THR A 1 86 ? -6.993 14.115 13.651 1.00 96.12 86 THR A CA 1
ATOM 619 C C . THR A 1 86 ? -5.511 14.099 13.269 1.00 96.12 86 THR A C 1
ATOM 621 O O . THR A 1 86 ? -5.078 14.967 12.512 1.00 96.12 86 THR A O 1
ATOM 624 N N . THR A 1 87 ? -4.734 13.116 13.733 1.00 97.19 87 THR A N 1
ATOM 625 C CA . THR A 1 87 ? -3.276 13.063 13.573 1.00 97.19 87 THR A CA 1
ATOM 626 C C . THR A 1 87 ? -2.876 12.116 12.448 1.00 97.19 87 THR A C 1
ATOM 628 O O . THR A 1 87 ? -3.209 10.932 12.466 1.00 97.19 87 THR A O 1
ATOM 631 N N . PHE A 1 88 ? -2.127 12.630 11.473 1.00 95.44 88 PHE A N 1
ATOM 632 C CA . PHE A 1 88 ? -1.514 11.811 10.431 1.00 95.44 88 PHE A CA 1
ATOM 633 C C . PHE A 1 88 ? -0.242 11.134 10.942 1.00 95.44 88 PHE A C 1
ATOM 635 O O . PHE A 1 88 ? 0.582 11.759 11.610 1.00 95.44 88 PHE A O 1
ATOM 642 N N . GLY A 1 89 ? -0.067 9.870 10.570 1.00 95.62 89 GLY A N 1
ATOM 643 C CA . GLY A 1 89 ? 1.218 9.196 10.608 1.00 95.62 89 GLY A CA 1
ATOM 644 C C . GLY A 1 89 ? 2.135 9.645 9.469 1.00 95.62 89 GLY A C 1
ATOM 645 O O . GLY A 1 89 ? 1.881 10.614 8.746 1.00 95.62 89 GLY A O 1
ATOM 646 N N . SER A 1 90 ? 3.225 8.902 9.297 1.00 94.94 90 SER A N 1
ATOM 647 C CA . SER A 1 90 ? 4.163 9.098 8.191 1.00 94.94 90 SER A CA 1
ATOM 648 C C . SER A 1 90 ? 3.917 8.081 7.086 1.00 94.94 90 SER A C 1
ATOM 650 O O . SER A 1 90 ? 3.850 6.883 7.360 1.00 94.94 90 SER A O 1
ATOM 652 N N . ALA A 1 91 ? 3.884 8.543 5.835 1.00 96.62 91 ALA A N 1
ATOM 653 C CA . ALA A 1 91 ? 3.785 7.654 4.685 1.00 96.62 91 ALA A CA 1
ATOM 654 C C . ALA A 1 91 ? 4.957 6.657 4.650 1.00 96.62 91 ALA A C 1
ATOM 656 O O . ALA A 1 91 ? 6.123 7.038 4.800 1.00 96.62 91 ALA A O 1
ATOM 657 N N . LYS A 1 92 ? 4.648 5.379 4.429 1.00 96.81 92 LYS A N 1
ATOM 658 C CA . LYS A 1 92 ? 5.615 4.283 4.281 1.00 96.81 92 LYS A CA 1
ATOM 659 C C . LYS A 1 92 ? 5.445 3.617 2.925 1.00 96.81 92 LYS A C 1
ATOM 661 O O . LYS A 1 92 ? 4.342 3.588 2.390 1.00 96.81 92 LYS A O 1
ATOM 666 N N . ALA A 1 93 ? 6.534 3.093 2.367 1.00 96.00 93 ALA A N 1
ATOM 667 C CA . ALA A 1 93 ? 6.454 2.248 1.179 1.00 96.00 93 ALA A CA 1
ATOM 668 C C . ALA A 1 93 ? 5.596 1.014 1.477 1.00 96.00 93 ALA A C 1
ATOM 670 O O . ALA A 1 93 ? 5.663 0.461 2.581 1.00 96.00 93 ALA A O 1
ATOM 671 N N . LEU A 1 94 ? 4.785 0.608 0.504 1.00 95.56 94 LEU A N 1
ATOM 672 C CA . LEU A 1 94 ? 4.001 -0.605 0.635 1.00 95.56 94 LEU A CA 1
ATOM 673 C C . LEU A 1 94 ? 4.935 -1.824 0.611 1.00 95.56 94 LEU A C 1
ATOM 675 O O . LEU A 1 94 ? 5.765 -1.955 -0.289 1.00 95.56 94 LEU A O 1
ATOM 679 N N . ALA A 1 95 ? 4.837 -2.682 1.627 1.00 95.19 95 ALA A N 1
ATOM 680 C CA . ALA A 1 95 ? 5.622 -3.908 1.687 1.00 95.19 95 ALA A CA 1
ATOM 681 C C . ALA A 1 95 ? 5.052 -4.981 0.745 1.00 95.19 95 ALA A C 1
ATOM 683 O O . ALA A 1 95 ? 3.920 -4.878 0.273 1.00 95.19 95 ALA A O 1
ATOM 684 N N . ALA A 1 96 ? 5.854 -6.014 0.482 1.00 94.00 96 ALA A N 1
ATOM 685 C CA . ALA A 1 96 ? 5.412 -7.177 -0.277 1.00 94.00 96 ALA A CA 1
ATOM 686 C C . ALA A 1 96 ? 4.233 -7.887 0.409 1.00 94.00 96 ALA A C 1
ATOM 688 O O . ALA A 1 96 ? 4.027 -7.752 1.620 1.00 94.00 96 ALA A O 1
ATOM 689 N N . SER A 1 97 ? 3.494 -8.676 -0.374 1.00 96.12 97 SER A N 1
ATOM 690 C CA . SER A 1 97 ? 2.349 -9.455 0.103 1.00 96.12 97 SER A CA 1
ATOM 691 C C . SER A 1 97 ? 2.670 -10.241 1.385 1.00 96.12 97 SER A C 1
ATOM 693 O O . SER A 1 97 ? 3.737 -10.844 1.511 1.00 96.12 97 SER A O 1
ATOM 695 N N . GLY A 1 98 ? 1.767 -10.191 2.365 1.00 94.12 98 GLY A N 1
ATOM 696 C CA . GLY A 1 98 ? 1.883 -10.861 3.663 1.00 94.12 98 GLY A CA 1
ATOM 697 C C . GLY A 1 98 ? 2.878 -10.228 4.646 1.00 94.12 98 GLY A C 1
ATOM 698 O O . GLY A 1 98 ? 2.970 -10.671 5.790 1.00 94.12 98 GLY A O 1
ATOM 699 N N . THR A 1 99 ? 3.614 -9.186 4.248 1.00 95.88 99 THR A N 1
ATOM 700 C CA . THR A 1 99 ? 4.572 -8.498 5.124 1.00 95.88 99 THR A CA 1
ATOM 701 C C . THR A 1 99 ? 3.922 -7.297 5.805 1.00 95.88 99 THR A C 1
ATOM 703 O O . THR A 1 99 ? 3.264 -6.480 5.161 1.00 95.88 99 THR A O 1
ATOM 706 N N . GLN A 1 100 ? 4.134 -7.156 7.115 1.00 95.06 100 GLN A N 1
ATOM 707 C CA . GLN A 1 100 ? 3.630 -6.007 7.868 1.00 95.06 100 GLN A CA 1
ATOM 708 C C . GLN A 1 100 ? 4.500 -4.767 7.626 1.00 95.06 100 GLN A C 1
ATOM 710 O O . GLN A 1 100 ? 5.686 -4.742 7.959 1.00 95.06 100 GLN A O 1
ATOM 715 N N . THR A 1 101 ? 3.890 -3.699 7.126 1.00 96.06 101 THR A N 1
ATOM 716 C CA . THR A 1 101 ? 4.460 -2.353 7.132 1.00 96.06 101 THR A CA 1
ATOM 717 C C . THR A 1 101 ? 4.194 -1.705 8.491 1.00 96.06 101 THR A C 1
ATOM 719 O O . THR A 1 101 ? 3.047 -1.430 8.848 1.00 96.06 101 THR A O 1
ATOM 722 N N . ALA A 1 102 ? 5.251 -1.427 9.256 1.00 95.81 102 ALA A N 1
ATOM 723 C CA . ALA A 1 102 ? 5.143 -0.675 10.503 1.00 95.81 102 ALA A CA 1
ATOM 724 C C . ALA A 1 102 ? 4.881 0.814 10.217 1.00 95.81 102 ALA A C 1
ATOM 726 O O . ALA A 1 102 ? 5.718 1.502 9.626 1.00 95.81 102 ALA A O 1
ATOM 727 N N . MET A 1 103 ? 3.743 1.332 10.684 1.00 95.44 103 MET A N 1
ATOM 728 C CA . MET A 1 103 ? 3.351 2.737 10.492 1.00 95.44 103 MET A CA 1
ATOM 729 C C . MET A 1 103 ? 4.021 3.694 11.488 1.00 95.44 103 MET A C 1
ATOM 731 O O . MET A 1 103 ? 3.891 4.912 11.366 1.00 95.44 103 MET A O 1
ATOM 735 N N . GLY A 1 104 ? 4.787 3.152 12.438 1.00 90.75 104 GLY A N 1
ATOM 736 C CA . GLY A 1 104 ? 5.348 3.896 13.563 1.00 90.75 104 GLY A CA 1
ATOM 737 C C . GLY A 1 104 ? 4.318 4.114 14.670 1.00 90.75 104 GLY A C 1
ATOM 738 O O . GLY A 1 104 ? 3.260 3.482 14.682 1.00 90.75 104 GLY A O 1
ATOM 739 N N . THR A 1 105 ? 4.653 4.996 15.610 1.00 94.12 105 THR A N 1
ATOM 740 C CA . THR A 1 105 ? 3.751 5.388 16.691 1.00 94.12 105 THR A CA 1
ATOM 741 C C . THR A 1 105 ? 2.931 6.610 16.291 1.00 94.12 105 THR A C 1
ATOM 743 O O . THR A 1 105 ? 3.472 7.618 15.836 1.00 94.12 105 THR A O 1
ATOM 746 N N . ILE A 1 106 ? 1.614 6.530 16.466 1.00 95.44 106 ILE A N 1
ATOM 747 C CA . ILE A 1 106 ? 0.683 7.640 16.243 1.00 95.44 106 ILE A CA 1
ATOM 748 C C . ILE A 1 106 ? -0.095 7.807 17.542 1.00 95.44 106 ILE A C 1
ATOM 750 O O . ILE A 1 106 ? -0.733 6.866 17.998 1.00 95.44 106 ILE A O 1
ATOM 754 N N . LEU A 1 107 ? -0.003 8.983 18.166 1.00 94.62 107 LEU A N 1
ATOM 755 C CA . LEU A 1 107 ? -0.613 9.248 19.480 1.00 94.62 107 LEU A CA 1
ATOM 756 C C . LEU A 1 107 ? -0.173 8.275 20.598 1.00 94.62 107 LEU A C 1
ATOM 758 O O . LEU A 1 107 ? -0.878 8.114 21.584 1.00 94.62 107 LEU A O 1
ATOM 762 N N . GLY A 1 108 ? 1.013 7.671 20.473 1.00 92.69 108 GLY A N 1
ATOM 763 C CA . GLY A 1 108 ? 1.584 6.759 21.475 1.00 92.69 108 GLY A CA 1
ATOM 764 C C . GLY A 1 108 ? 1.393 5.272 21.172 1.00 92.69 108 GLY A C 1
ATOM 765 O O . GLY A 1 108 ? 2.161 4.464 21.686 1.00 92.69 108 GLY A O 1
ATOM 766 N N . ASP A 1 109 ? 0.477 4.919 20.269 1.00 95.81 109 ASP A N 1
ATOM 767 C CA . ASP A 1 109 ? 0.193 3.529 19.898 1.00 95.81 109 ASP A CA 1
ATOM 768 C C . ASP A 1 109 ? 0.867 3.133 18.584 1.00 95.81 109 ASP A C 1
ATOM 770 O O . ASP A 1 109 ? 1.030 3.954 17.676 1.00 95.81 109 ASP A O 1
ATOM 774 N N . ALA A 1 110 ? 1.257 1.862 18.474 1.00 96.12 110 ALA A N 1
ATOM 775 C CA . ALA A 1 110 ? 1.873 1.305 17.275 1.00 96.12 110 ALA A CA 1
ATOM 776 C C . ALA A 1 110 ? 0.825 0.683 16.346 1.00 96.12 110 ALA A C 1
ATOM 778 O O . ALA A 1 110 ? 0.003 -0.127 16.773 1.00 96.12 110 ALA A O 1
ATOM 779 N N . TYR A 1 111 ? 0.918 1.011 15.057 1.00 97.44 111 TYR A N 1
ATOM 780 C CA . TYR A 1 111 ? 0.003 0.520 14.028 1.00 97.44 111 TYR A CA 1
ATOM 781 C C . TYR A 1 111 ? 0.752 -0.199 12.912 1.00 97.44 111 TYR A C 1
ATOM 783 O O . TYR A 1 111 ? 1.900 0.130 12.588 1.00 97.44 111 TYR A O 1
ATOM 791 N N . THR A 1 112 ? 0.079 -1.154 12.279 1.00 97.44 112 THR A N 1
ATOM 792 C CA . THR A 1 112 ? 0.616 -1.889 11.132 1.00 97.44 112 THR A CA 1
ATOM 793 C C . THR A 1 112 ? -0.373 -1.898 9.979 1.00 97.44 112 THR A C 1
ATOM 795 O O . THR A 1 112 ? -1.585 -1.839 10.177 1.00 97.44 112 THR A O 1
ATOM 798 N N . VAL A 1 113 ? 0.153 -1.957 8.760 1.00 97.88 113 VAL A N 1
ATOM 799 C CA . VAL A 1 113 ? -0.619 -2.201 7.541 1.00 97.88 113 VAL A CA 1
ATOM 800 C C . VAL A 1 113 ? -0.030 -3.428 6.872 1.00 97.88 113 VAL A C 1
ATOM 802 O O . VAL A 1 113 ? 1.173 -3.486 6.644 1.00 97.88 113 VAL A O 1
ATOM 805 N N . THR A 1 114 ? -0.868 -4.400 6.545 1.00 97.62 114 THR A N 1
ATOM 806 C CA . THR A 1 114 ? -0.481 -5.585 5.777 1.00 97.62 114 THR A CA 1
ATOM 807 C C . THR A 1 114 ? -1.248 -5.580 4.474 1.00 97.62 114 THR A C 1
ATOM 809 O O . THR A 1 114 ? -2.469 -5.417 4.478 1.00 97.62 114 THR A O 1
ATOM 812 N N . TYR A 1 115 ? -0.531 -5.751 3.374 1.00 97.56 115 TYR A N 1
ATOM 813 C CA . TYR A 1 115 ? -1.112 -5.980 2.062 1.00 97.56 115 TYR A CA 1
ATOM 814 C C . TYR A 1 115 ? -1.076 -7.466 1.745 1.00 97.56 115 TYR A C 1
ATOM 816 O O . TYR A 1 115 ? -0.062 -8.117 1.985 1.00 97.56 115 TYR A O 1
ATOM 824 N N . GLN A 1 116 ? -2.176 -7.997 1.231 1.00 97.50 116 GLN A N 1
ATOM 825 C CA . GLN A 1 116 ? -2.293 -9.377 0.801 1.00 97.50 116 GLN A CA 1
ATOM 826 C C . GLN A 1 116 ? -2.702 -9.389 -0.667 1.00 97.50 116 GLN A C 1
ATOM 828 O O . GLN A 1 116 ? -3.859 -9.132 -0.992 1.00 97.50 116 GLN A O 1
ATOM 833 N N . ASP A 1 117 ? -1.734 -9.713 -1.516 1.00 96.62 117 ASP A N 1
ATOM 834 C CA . ASP A 1 117 ? -1.969 -10.112 -2.899 1.00 96.62 117 ASP A CA 1
ATOM 835 C C . ASP A 1 117 ? -2.581 -11.517 -2.879 1.00 96.62 117 ASP A C 1
ATOM 837 O O . ASP A 1 117 ? -1.961 -12.464 -2.375 1.00 96.62 117 ASP A O 1
ATOM 841 N N . VAL A 1 118 ? -3.830 -11.621 -3.326 1.00 93.75 118 VAL A N 1
ATOM 842 C CA . VAL A 1 118 ? -4.581 -12.884 -3.371 1.00 93.75 118 VAL A CA 1
ATOM 843 C C . VAL A 1 118 ? -4.328 -13.602 -4.699 1.00 93.75 118 VAL A C 1
ATOM 845 O O . VAL A 1 118 ? -4.341 -14.833 -4.737 1.00 93.75 118 VAL A O 1
ATOM 848 N N . GLY A 1 119 ? -4.076 -12.846 -5.772 1.00 91.25 119 GLY A N 1
ATOM 849 C CA . GLY A 1 119 ? -3.816 -13.370 -7.114 1.00 91.25 119 GLY A CA 1
ATOM 850 C C . GLY A 1 119 ? -2.383 -13.870 -7.329 1.00 91.25 119 GLY A C 1
ATOM 851 O O . GLY A 1 119 ? -2.152 -14.700 -8.206 1.00 91.25 119 GLY A O 1
ATOM 852 N N . GLY A 1 120 ? -1.429 -13.406 -6.520 1.00 90.94 120 GLY A N 1
ATOM 853 C CA . GLY A 1 120 ? -0.007 -13.745 -6.605 1.00 90.94 120 GLY A CA 1
ATOM 854 C C . GLY A 1 120 ? 0.715 -13.120 -7.803 1.00 90.94 120 GLY A C 1
ATOM 855 O O . GLY A 1 120 ? 1.764 -13.623 -8.213 1.00 90.94 120 GLY A O 1
ATOM 856 N N . ASP A 1 121 ? 0.163 -12.060 -8.393 1.00 92.38 121 ASP A N 1
ATOM 857 C CA . ASP A 1 121 ? 0.715 -11.403 -9.581 1.00 92.38 121 ASP A CA 1
ATOM 858 C C . ASP A 1 121 ? 1.685 -10.251 -9.251 1.00 92.38 121 ASP A C 1
ATOM 860 O O . ASP A 1 121 ? 2.289 -9.663 -10.150 1.00 92.38 121 ASP A O 1
ATOM 864 N N . ASN A 1 122 ? 1.913 -9.980 -7.960 1.00 92.06 122 ASN A N 1
ATOM 865 C CA . ASN A 1 122 ? 2.729 -8.889 -7.421 1.00 92.06 122 ASN A CA 1
ATOM 866 C C . ASN A 1 122 ? 2.253 -7.493 -7.840 1.00 92.06 122 ASN A C 1
ATOM 868 O O . ASN A 1 122 ? 3.010 -6.518 -7.771 1.00 92.06 122 ASN A O 1
ATOM 872 N N . THR A 1 123 ? 1.000 -7.369 -8.254 1.00 94.38 123 THR A N 1
ATOM 873 C CA . THR A 1 123 ? 0.365 -6.093 -8.552 1.00 94.38 123 THR A CA 1
ATOM 874 C C . THR A 1 123 ? -0.765 -5.833 -7.576 1.00 94.38 123 THR A C 1
ATOM 876 O O . THR A 1 123 ? -1.205 -6.734 -6.883 1.00 94.38 123 THR A O 1
ATOM 879 N N . VAL A 1 124 ? -1.172 -4.571 -7.475 1.00 95.19 124 VAL A N 1
ATOM 880 C CA . VAL A 1 124 ? -2.359 -4.137 -6.747 1.00 95.19 124 VAL A CA 1
ATOM 881 C C . VAL A 1 124 ? -3.529 -4.189 -7.721 1.00 95.19 124 VAL A C 1
ATOM 883 O O . VAL A 1 124 ? -3.605 -3.368 -8.643 1.00 95.19 124 VAL A O 1
ATOM 886 N N . ASN A 1 125 ? -4.417 -5.160 -7.528 1.00 95.31 125 ASN A N 1
ATOM 887 C CA . ASN A 1 125 ? -5.552 -5.444 -8.394 1.00 95.31 125 ASN A CA 1
ATOM 888 C C . ASN A 1 125 ? -6.863 -5.652 -7.603 1.00 95.31 125 ASN A C 1
ATOM 890 O O . ASN A 1 125 ? -6.925 -5.501 -6.382 1.00 95.31 125 ASN A O 1
ATOM 894 N N . ALA A 1 126 ? -7.955 -5.919 -8.323 1.00 96.12 126 ALA A N 1
ATOM 895 C CA . ALA A 1 126 ? -9.248 -6.210 -7.714 1.00 96.12 126 ALA A CA 1
ATOM 896 C C . ALA A 1 126 ? -9.246 -7.608 -7.070 1.00 96.12 126 ALA A C 1
ATOM 898 O O . ALA A 1 126 ? -9.005 -8.607 -7.741 1.00 96.12 126 ALA A O 1
ATOM 899 N N . GLY A 1 127 ? -9.598 -7.675 -5.785 1.00 95.19 127 GLY A N 1
ATOM 900 C CA . GLY A 1 127 ? -9.571 -8.899 -4.981 1.00 95.19 127 GLY A CA 1
ATOM 901 C C . GLY A 1 127 ? -8.490 -8.906 -3.899 1.00 95.19 127 GLY A C 1
ATOM 902 O O . GLY A 1 127 ? -8.657 -9.598 -2.892 1.00 95.19 127 GLY A O 1
ATOM 903 N N . ASP A 1 128 ? -7.444 -8.091 -4.044 1.00 97.56 128 ASP A N 1
ATOM 904 C CA . ASP A 1 128 ? -6.407 -7.948 -3.021 1.00 97.56 128 ASP A CA 1
ATOM 905 C C . ASP A 1 128 ? -6.931 -7.253 -1.767 1.00 97.56 128 ASP A C 1
ATOM 907 O O . ASP A 1 128 ? -7.957 -6.569 -1.782 1.00 97.56 128 ASP A O 1
ATOM 911 N N . GLN A 1 129 ? -6.237 -7.431 -0.644 1.00 97.44 129 GLN A N 1
ATOM 912 C CA . GLN A 1 129 ? -6.737 -6.996 0.658 1.00 97.44 129 GLN A CA 1
ATOM 913 C C . GLN A 1 129 ? -5.717 -6.173 1.432 1.00 97.44 129 GLN A C 1
ATOM 915 O O . GLN A 1 129 ? -4.519 -6.452 1.433 1.00 97.44 129 GLN A O 1
ATOM 920 N N . PHE A 1 130 ? -6.223 -5.186 2.168 1.00 98.25 130 PHE A N 1
ATOM 921 C CA . PHE A 1 130 ? -5.471 -4.474 3.190 1.00 98.25 130 PHE A CA 1
ATOM 922 C C . PHE A 1 130 ? -6.014 -4.826 4.568 1.00 98.25 130 PHE A C 1
ATOM 924 O O . PHE A 1 130 ? -7.225 -4.851 4.786 1.00 98.25 130 PHE A O 1
ATOM 931 N N . THR A 1 131 ? -5.103 -5.061 5.507 1.00 98.19 131 THR A N 1
ATOM 932 C CA . THR A 1 131 ? -5.407 -5.239 6.928 1.00 98.19 131 THR A CA 1
ATOM 933 C C . THR A 1 131 ? -4.646 -4.201 7.736 1.00 98.19 131 THR A C 1
ATOM 935 O O . THR A 1 131 ? -3.418 -4.152 7.680 1.00 98.19 131 THR A O 1
ATOM 938 N N . VAL A 1 132 ? -5.360 -3.385 8.504 1.00 98.19 132 VAL A N 1
ATOM 939 C CA . VAL A 1 132 ? -4.774 -2.441 9.462 1.00 98.19 132 VAL A CA 1
ATOM 940 C C . VAL A 1 132 ? -4.861 -3.039 10.858 1.00 98.19 132 VAL A C 1
ATOM 942 O O . VAL A 1 132 ? -5.939 -3.458 11.270 1.00 98.19 132 VAL A O 1
ATOM 945 N N . GLY A 1 133 ? -3.738 -3.100 11.571 1.00 97.44 133 GLY A N 1
ATOM 946 C CA . GLY A 1 133 ? -3.628 -3.650 12.923 1.00 97.44 133 GLY A CA 1
ATOM 947 C C . GLY A 1 133 ? -3.223 -2.608 13.964 1.00 97.44 133 GLY A C 1
ATOM 948 O O . GLY A 1 133 ? -2.750 -1.522 13.625 1.00 97.44 133 GLY A O 1
ATOM 949 N N . GLY A 1 134 ? -3.399 -2.961 15.240 1.00 96.12 134 GLY A N 1
ATOM 950 C CA . GLY A 1 134 ? -3.109 -2.084 16.383 1.00 96.12 134 GLY A CA 1
ATOM 951 C C . GLY A 1 134 ? -4.263 -1.147 16.750 1.00 96.12 134 GLY A C 1
ATOM 952 O O . GLY A 1 134 ? -4.053 -0.152 17.440 1.00 96.12 134 GLY A O 1
ATOM 953 N N . LEU A 1 135 ? -5.478 -1.438 16.273 1.00 96.88 135 LEU A N 1
ATOM 954 C CA . LEU A 1 135 ? -6.632 -0.566 16.473 1.00 96.88 135 LEU A CA 1
ATOM 955 C C . LEU A 1 135 ? -7.075 -0.533 17.940 1.00 96.88 135 LEU A C 1
ATOM 957 O O . LEU A 1 135 ? -7.222 -1.571 18.582 1.00 96.88 135 LEU A O 1
ATOM 961 N N . GLN A 1 136 ? -7.347 0.673 18.420 1.00 95.56 136 GLN A N 1
ATOM 962 C CA . GLN A 1 136 ? -7.908 0.995 19.725 1.00 95.56 136 GLN A CA 1
ATOM 963 C C . GLN A 1 136 ? -9.426 1.143 19.607 1.00 95.56 136 GLN A C 1
ATOM 965 O O . GLN A 1 136 ? -9.928 1.495 18.539 1.00 95.56 136 GLN A O 1
ATOM 970 N N . SER A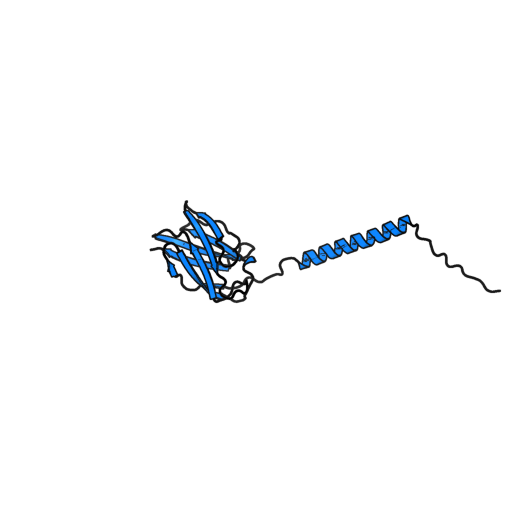 1 137 ? -10.171 0.881 20.680 1.00 93.62 137 SER A N 1
ATOM 971 C CA . SER A 1 137 ? -11.630 1.077 20.723 1.00 93.62 137 SER A CA 1
ATOM 972 C C . SER A 1 137 ? -12.015 2.556 20.621 1.00 93.62 137 SER A C 1
ATOM 974 O O . SER A 1 137 ? -11.203 3.437 20.914 1.00 93.62 137 SER A O 1
ATOM 976 N N . GLN A 1 138 ? -13.255 2.830 20.208 1.00 94.31 138 GLN A N 1
ATOM 977 C CA . GLN A 1 138 ? -13.824 4.182 20.094 1.00 94.31 138 GLN A CA 1
ATOM 978 C C . GLN A 1 138 ? -12.934 5.193 19.341 1.00 94.31 138 GLN A C 1
ATOM 980 O O . GLN A 1 138 ? -12.932 6.387 19.642 1.00 94.31 138 GLN A O 1
ATOM 985 N N . THR A 1 139 ? -12.164 4.731 18.354 1.00 96.62 139 THR A N 1
ATOM 986 C CA . THR A 1 139 ? -11.174 5.544 17.638 1.00 96.62 139 THR A CA 1
ATOM 987 C C . THR A 1 139 ? -11.523 5.621 16.157 1.00 96.62 139 THR A C 1
ATOM 989 O O . THR A 1 139 ? -11.944 4.639 15.544 1.00 96.62 139 THR A O 1
ATOM 992 N N . THR A 1 140 ? -11.368 6.809 15.568 1.00 97.75 140 THR A N 1
ATOM 993 C CA . THR A 1 140 ? -11.583 7.009 14.129 1.00 97.75 140 THR A CA 1
ATOM 994 C C . THR A 1 140 ? -10.281 6.793 13.373 1.00 97.75 140 THR A C 1
ATOM 996 O O . THR A 1 140 ? -9.250 7.367 13.723 1.00 97.75 140 THR A O 1
ATOM 999 N N . TYR A 1 141 ? -10.339 6.014 12.301 1.00 98.12 141 TYR A N 1
ATOM 1000 C CA . TYR A 1 141 ? -9.208 5.713 11.437 1.00 98.12 141 TYR A CA 1
ATOM 1001 C C . TYR A 1 141 ? -9.511 6.134 10.005 1.00 98.12 141 TYR A C 1
ATOM 1003 O O . TYR A 1 141 ? -10.630 5.968 9.523 1.00 98.12 141 TYR A O 1
ATOM 1011 N N . GLN A 1 142 ? -8.497 6.651 9.320 1.00 98.19 142 GLN A N 1
ATOM 1012 C CA . GLN A 1 142 ? -8.520 6.887 7.881 1.00 98.19 142 GLN A CA 1
ATOM 1013 C C . GLN A 1 142 ? -7.236 6.311 7.284 1.00 98.19 142 GLN A C 1
ATOM 1015 O O . GLN A 1 142 ? -6.134 6.787 7.555 1.00 98.19 142 GLN A O 1
ATOM 1020 N N . PHE A 1 143 ? -7.384 5.249 6.501 1.00 98.25 143 PHE A N 1
ATOM 1021 C CA . PHE A 1 143 ? -6.329 4.669 5.683 1.00 98.25 143 PHE A CA 1
ATOM 1022 C C . PHE A 1 143 ? -6.171 5.475 4.399 1.00 98.25 143 PHE A C 1
ATOM 1024 O O . PHE A 1 143 ? -7.167 5.798 3.755 1.00 98.25 143 PHE A O 1
ATOM 1031 N N . LEU A 1 144 ? -4.931 5.757 4.010 1.00 98.00 144 LEU A N 1
ATOM 1032 C CA . LEU A 1 144 ? -4.599 6.438 2.767 1.00 98.00 144 LEU A CA 1
ATOM 1033 C C . LEU A 1 144 ? -3.691 5.545 1.930 1.00 98.00 144 LEU A C 1
ATOM 1035 O O . LEU A 1 144 ? -2.590 5.191 2.358 1.00 98.00 144 LEU A O 1
ATOM 1039 N N . LEU A 1 145 ? -4.131 5.250 0.713 1.00 97.69 145 LEU A N 1
ATOM 1040 C CA . LEU A 1 145 ? -3.292 4.700 -0.335 1.00 97.69 145 LEU A CA 1
ATOM 1041 C C . LEU A 1 145 ? -2.756 5.853 -1.176 1.00 97.69 145 LEU A C 1
ATOM 1043 O O . LEU A 1 145 ? -3.507 6.659 -1.730 1.00 97.69 145 LEU A O 1
ATOM 1047 N N . LEU A 1 146 ? -1.439 5.931 -1.252 1.00 96.94 146 LEU A N 1
ATOM 1048 C CA . LEU A 1 146 ? -0.700 6.990 -1.910 1.00 96.94 146 LEU A CA 1
ATOM 1049 C C . LEU A 1 146 ? 0.114 6.400 -3.059 1.00 96.94 146 LEU A C 1
ATOM 1051 O O . LEU A 1 146 ? 0.518 5.237 -3.034 1.00 96.94 146 LEU A O 1
ATOM 1055 N N . TRP A 1 147 ? 0.408 7.226 -4.050 1.00 95.44 147 TRP A N 1
ATOM 1056 C CA . TRP A 1 147 ? 1.370 6.890 -5.086 1.00 95.44 147 TRP A CA 1
ATOM 1057 C C . TRP A 1 147 ? 2.810 7.078 -4.597 1.00 95.44 147 TRP A C 1
ATOM 1059 O O . TRP A 1 147 ? 3.064 7.677 -3.547 1.00 95.44 147 TRP A O 1
ATOM 1069 N N . SER A 1 148 ? 3.778 6.596 -5.373 1.00 91.25 148 SER A N 1
ATOM 1070 C CA . SER A 1 148 ? 5.209 6.697 -5.077 1.00 91.25 148 SER A CA 1
ATOM 1071 C C . SER A 1 148 ? 5.684 8.146 -4.904 1.00 91.25 148 SER A C 1
ATOM 1073 O O . SER A 1 148 ? 6.562 8.403 -4.074 1.00 91.25 148 SER A O 1
ATOM 1075 N N . ASP A 1 149 ? 5.049 9.104 -5.585 1.00 90.75 149 ASP A N 1
ATOM 1076 C CA . ASP A 1 149 ? 5.293 10.547 -5.443 1.00 90.75 149 ASP A CA 1
ATOM 1077 C C . ASP A 1 149 ? 4.596 11.195 -4.229 1.00 90.75 149 ASP A C 1
ATOM 1079 O O . ASP A 1 149 ? 4.809 12.371 -3.947 1.00 90.75 149 ASP A O 1
ATOM 1083 N N . GLY A 1 150 ? 3.804 10.427 -3.476 1.00 91.25 150 GLY A N 1
ATOM 1084 C CA . GLY A 1 150 ? 3.092 10.876 -2.282 1.00 91.25 150 GLY A CA 1
ATOM 1085 C C . GLY A 1 150 ? 1.693 11.436 -2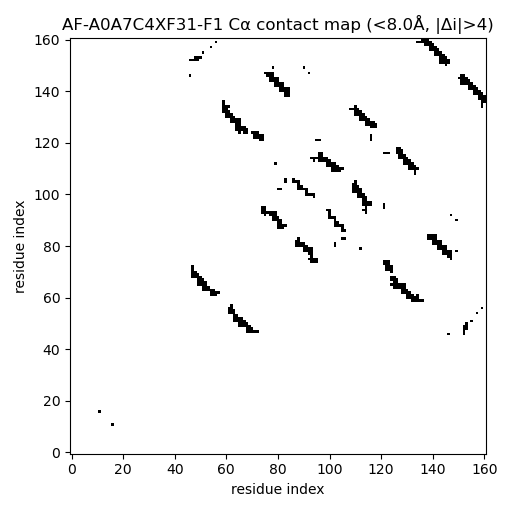.537 1.00 91.25 150 GLY A C 1
ATOM 1086 O O . GLY A 1 150 ? 0.999 11.742 -1.570 1.00 91.25 150 GLY A O 1
ATOM 1087 N N . SER A 1 151 ? 1.235 11.543 -3.789 1.00 93.50 151 SER A N 1
ATOM 1088 C CA . SER A 1 151 ? -0.147 11.950 -4.054 1.00 93.50 151 SER A CA 1
ATOM 1089 C C . SER A 1 151 ? -1.135 10.895 -3.566 1.00 93.50 151 SER A C 1
ATOM 1091 O O . SER A 1 151 ? -0.887 9.700 -3.736 1.00 93.50 151 SER A O 1
ATOM 1093 N N . GLN A 1 152 ? -2.296 11.316 -3.082 1.00 95.69 152 GLN A N 1
ATOM 1094 C CA . GLN A 1 152 ? -3.363 10.392 -2.721 1.00 95.69 152 GLN A CA 1
ATOM 1095 C C . GLN A 1 152 ? -3.993 9.732 -3.952 1.00 95.69 152 GLN A C 1
ATOM 1097 O O . GLN A 1 152 ? -4.327 10.409 -4.921 1.00 95.69 152 GLN A O 1
ATOM 1102 N N . ILE A 1 153 ? -4.155 8.409 -3.886 1.00 96.00 153 ILE A N 1
ATOM 1103 C CA . ILE A 1 153 ? -4.908 7.609 -4.861 1.00 96.00 153 ILE A CA 1
ATOM 1104 C C . ILE A 1 153 ? -6.312 7.353 -4.337 1.00 96.00 153 ILE A C 1
ATOM 1106 O O . ILE A 1 153 ? -7.291 7.586 -5.039 1.00 96.00 153 ILE A O 1
ATOM 1110 N N . GLN A 1 154 ? -6.405 6.866 -3.101 1.00 97.00 154 GLN A N 1
ATOM 1111 C CA . GLN A 1 154 ? -7.676 6.533 -2.477 1.00 97.00 154 GLN A CA 1
ATOM 1112 C C . GLN A 1 154 ? -7.545 6.550 -0.955 1.00 97.00 154 GLN A C 1
ATOM 1114 O O . GLN A 1 154 ? -6.454 6.378 -0.412 1.00 97.00 154 GLN A O 1
ATOM 1119 N N . GLU A 1 155 ? -8.664 6.720 -0.262 1.00 97.44 155 GLU A N 1
ATOM 1120 C CA . GLU A 1 155 ? -8.739 6.615 1.190 1.00 97.44 155 GLU A CA 1
ATOM 1121 C C . GLU A 1 155 ? -9.912 5.741 1.647 1.00 97.44 155 GLU A C 1
ATOM 1123 O O . GLU A 1 155 ? -10.879 5.516 0.916 1.00 97.44 155 GLU A O 1
ATOM 1128 N N . LYS A 1 156 ? -9.828 5.235 2.878 1.00 98.00 156 LYS A N 1
ATOM 1129 C CA . LYS A 1 156 ? -10.930 4.536 3.537 1.00 98.00 156 LYS A CA 1
ATOM 1130 C C . LYS A 1 156 ? -11.003 4.926 5.000 1.00 98.00 156 LYS A C 1
ATOM 1132 O O . LYS A 1 156 ? -10.015 4.789 5.713 1.00 98.00 156 LYS A O 1
ATOM 1137 N N . SER A 1 157 ? -12.183 5.342 5.446 1.00 97.69 157 SER A N 1
ATOM 1138 C CA . SER A 1 157 ? -12.426 5.728 6.837 1.00 97.69 157 SER A CA 1
ATOM 1139 C C . SER A 1 157 ? -13.364 4.751 7.535 1.00 97.69 157 SER A C 1
ATOM 1141 O O . SER A 1 157 ? -14.305 4.241 6.924 1.00 97.69 157 SER A O 1
ATOM 1143 N N . TRP A 1 158 ? -13.111 4.500 8.815 1.00 98.06 158 TRP A N 1
ATOM 1144 C CA . TRP A 1 158 ? -13.982 3.731 9.702 1.00 98.06 158 TRP A CA 1
ATOM 1145 C C . TRP A 1 158 ? -13.781 4.167 11.154 1.00 98.06 158 TRP A C 1
ATOM 1147 O O . TRP A 1 158 ? -12.828 4.873 11.486 1.00 98.06 158 TRP A O 1
ATOM 1157 N N . GLN A 1 159 ? -14.676 3.719 12.026 1.00 97.06 159 GLN A N 1
ATOM 1158 C CA . GLN A 1 159 ? -14.573 3.912 13.464 1.00 97.06 159 GLN A CA 1
ATOM 1159 C C . GLN A 1 159 ? -14.673 2.553 14.150 1.00 97.06 159 GLN A C 1
ATOM 1161 O O . GLN A 1 159 ? -15.472 1.709 13.743 1.00 97.06 159 GLN A O 1
ATOM 1166 N N . THR A 1 160 ? -13.839 2.329 15.157 1.00 95.31 160 THR A N 1
ATOM 1167 C CA . THR A 1 160 ? -13.953 1.156 16.025 1.00 95.31 160 THR A CA 1
ATOM 1168 C C . THR A 1 160 ? -15.027 1.382 17.092 1.00 95.31 160 THR A C 1
ATOM 1170 O O . THR A 1 160 ? -15.171 2.511 17.570 1.00 95.31 160 THR A O 1
ATOM 1173 N N . PRO A 1 161 ? -15.794 0.337 17.451 1.00 89.75 161 PRO A N 1
ATOM 1174 C CA . PRO A 1 161 ? -16.779 0.416 18.525 1.00 89.75 161 PRO A CA 1
ATOM 1175 C C . PRO A 1 161 ? -16.132 0.651 19.897 1.00 89.75 161 PRO A C 1
ATOM 1177 O O . PRO A 1 161 ? -14.905 0.419 20.052 1.00 89.75 161 PRO A O 1
#

Radius of gyration: 28.64 Å; Cα contacts (8 Å, |Δi|>4): 301; chains: 1; bounding box: 74×28×90 Å

Solvent-accessible surface area (backbone atoms only — not comparable to full-atom values): 9142 Å² total; per-residue (Å²): 138,83,88,79,83,80,78,83,74,78,76,71,49,78,69,56,49,51,52,53,53,50,53,52,52,53,50,52,51,52,51,50,51,55,54,50,54,62,69,69,40,84,70,88,72,76,84,52,56,59,40,73,48,68,77,46,77,56,97,36,30,39,36,32,36,28,64,38,50,77,50,72,43,53,42,79,50,28,22,37,34,46,28,51,71,90,48,72,46,55,73,37,68,44,49,59,64,77,35,74,28,74,48,49,68,54,99,83,44,58,33,34,41,30,35,38,56,73,86,72,78,65,37,51,42,59,65,22,37,41,37,38,36,62,54,58,68,72,35,43,39,35,43,33,40,21,35,70,89,64,51,79,56,41,74,50,73,54,68,42,104

pLDDT: mean 90.14, std 11.91, range [48.66, 98.25]

Mean predicted aligned error: 10.38 Å

Sequence (161 aa):
MKTIIRKDEEAVSPVIATILMVAITVVLAAVLYVMVSGLLGPGTTTKPVITFGAVTLGSGTATFAIADTSQAVSYSNYKVNLKVNTTFGSAKALAASGTQTAMGTILGDAYTVTYQDVGGDNTVNAGDQFTVGGLQSQTTYQFLLLWSDGSQIQEKSWQTP

Nearest PDB structures (foldseek):
  8rey-assembly1_M  TM=5.087E-01  e=2.107E-05  Cuniculiplasma divulgatum
  7yq5-assembly1_F  TM=4.575E-01  e=8.125E-01  Homo sapiens
  3gei-assembly2_B  TM=3.641E-01  e=6.224E-01  Chlorobaculum tepidum
  3gei-assembly2_C  TM=3.640E-01  e=6.924E-01  Chlorobaculum tepidum
  6q9m-assembly1_A  TM=2.362E-01  e=1.071E-01  Drosophila melanogaster

Foldseek 3Di:
DDDDDDDPPPPQPPVNVVVVVVVVVVVVVVVVVVVVVVVPPPDCDDQKAWDKDDWDDDDQKIKIFTAFIPDWAAQQQKWKWKDKAHRTFDIDRADWAPDWDWSDDDPRWTKTKHKHDPPPPNTRGGGIMIMIGRHDAQIKMKMFMAGNVGHTNDIDIDHHD